Protein AF-S4PMJ7-F1 (afdb_monomer_lite)

Foldseek 3Di:
DVVPDDDDPVRVVVVVCCLVVVQCCVQVHPDDPVVVVVSVVVVVVVVVVVCVVPDDPVVVVVVVVVD

InterPro domains:
  IPR001108 Peptidase A22A, presenilin [PF01080] (2-67)
  IPR001108 Peptidase A22A, presenilin [PTHR10202] (2-67)

pLDDT: mean 89.57, std 6.01, range [61.0, 95.88]

Organism: NCBI:txid116150

Radius of gyration: 16.27 Å; chains: 1; bounding box: 35×32×39 Å

Structure (mmCIF, N/CA/C/O backbone):
data_AF-S4PMJ7-F1
#
_entry.id   AF-S4PMJ7-F1
#
loop_
_atom_site.group_PDB
_atom_site.id
_atom_site.type_symbol
_atom_site.label_atom_id
_atom_site.label_alt_id
_atom_site.label_comp_id
_atom_site.label_asym_id
_atom_site.label_entity_id
_atom_site.label_seq_id
_atom_site.pdbx_PDB_ins_code
_atom_site.Cartn_x
_atom_site.Cartn_y
_atom_site.Cartn_z
_atom_site.occupancy
_atom_site.B_iso_or_equiv
_atom_site.auth_seq_id
_atom_site.auth_comp_id
_atom_site.auth_asym_id
_atom_site.auth_atom_id
_atom_site.pdbx_PDB_model_num
ATOM 1 N N . ARG A 1 1 ? 5.499 -16.742 4.588 1.00 61.00 1 ARG A N 1
ATOM 2 C CA . ARG A 1 1 ? 5.928 -17.970 5.309 1.00 61.00 1 ARG A CA 1
ATOM 3 C C . ARG A 1 1 ? 4.889 -19.091 5.266 1.00 61.00 1 ARG A C 1
ATOM 5 O O . ARG A 1 1 ? 5.306 -20.232 5.221 1.00 61.00 1 ARG A O 1
ATOM 12 N N . ALA A 1 2 ? 3.583 -18.794 5.223 1.00 71.50 2 ALA A N 1
ATOM 13 C CA . ALA A 1 2 ? 2.523 -19.813 5.212 1.00 71.50 2 ALA A CA 1
ATOM 14 C C . ALA A 1 2 ? 2.659 -20.897 4.116 1.00 71.50 2 ALA A C 1
ATOM 16 O O . ALA A 1 2 ? 2.366 -22.051 4.386 1.00 71.50 2 ALA A O 1
ATOM 17 N N . TYR A 1 3 ? 3.157 -20.548 2.923 1.00 73.88 3 TYR A N 1
ATOM 18 C CA . TYR A 1 3 ? 3.301 -21.496 1.805 1.00 73.88 3 TYR A CA 1
ATOM 19 C C . TYR A 1 3 ? 4.693 -22.136 1.668 1.00 73.88 3 TYR A C 1
ATOM 21 O O . TYR A 1 3 ? 4.891 -22.944 0.775 1.00 73.88 3 TYR A O 1
ATOM 29 N N . ASN A 1 4 ? 5.658 -21.780 2.525 1.00 78.38 4 ASN A N 1
ATOM 30 C CA . ASN A 1 4 ? 7.040 -22.296 2.525 1.00 78.38 4 ASN A CA 1
ATOM 31 C C . ASN A 1 4 ? 7.752 -22.391 1.148 1.00 78.38 4 ASN A C 1
ATOM 33 O O . ASN A 1 4 ? 8.646 -23.212 0.966 1.00 78.38 4 ASN A O 1
ATOM 37 N N . ILE A 1 5 ? 7.368 -21.555 0.179 1.00 81.75 5 ILE A N 1
ATOM 38 C CA . ILE A 1 5 ? 8.015 -21.488 -1.137 1.00 81.75 5 ILE A CA 1
ATOM 39 C C . ILE A 1 5 ? 9.296 -20.65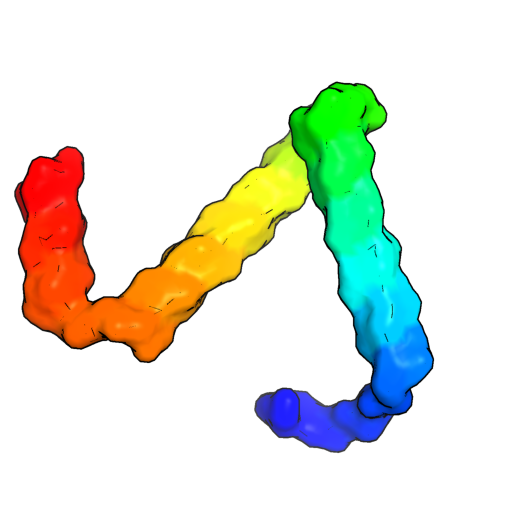1 -0.999 1.00 81.75 5 ILE A C 1
ATOM 41 O O . ILE A 1 5 ? 9.208 -19.522 -0.496 1.00 81.75 5 ILE A O 1
ATOM 45 N N . PRO A 1 6 ? 10.470 -21.156 -1.424 1.00 81.31 6 PRO A N 1
ATOM 46 C CA . PRO A 1 6 ? 11.685 -20.356 -1.461 1.00 81.31 6 PRO A CA 1
ATOM 47 C C . PRO A 1 6 ? 11.529 -19.272 -2.531 1.00 81.31 6 PRO A C 1
ATOM 49 O O . PRO A 1 6 ? 11.261 -19.566 -3.693 1.00 81.31 6 PRO A O 1
ATOM 52 N N . MET A 1 7 ? 11.656 -18.011 -2.127 1.00 81.25 7 MET A N 1
ATOM 53 C CA . MET A 1 7 ? 11.570 -16.866 -3.027 1.00 81.25 7 MET A CA 1
ATOM 54 C C . MET A 1 7 ? 12.776 -15.959 -2.794 1.00 81.25 7 MET A C 1
ATOM 56 O O . MET A 1 7 ? 13.016 -15.530 -1.664 1.00 81.25 7 MET A O 1
ATOM 60 N N . ASP A 1 8 ? 13.526 -15.675 -3.858 1.00 89.81 8 ASP A N 1
ATOM 61 C CA . ASP A 1 8 ? 14.746 -14.873 -3.788 1.00 89.81 8 ASP A CA 1
ATOM 62 C C . ASP A 1 8 ? 14.432 -13.382 -3.625 1.00 89.81 8 ASP A C 1
ATOM 64 O O . ASP A 1 8 ? 13.476 -12.865 -4.213 1.00 89.81 8 ASP A O 1
ATOM 68 N N . TYR A 1 9 ? 15.288 -12.650 -2.906 1.00 87.62 9 TYR A N 1
ATOM 69 C CA . TYR A 1 9 ? 15.127 -11.204 -2.691 1.00 87.62 9 TYR A CA 1
ATOM 70 C C . TYR A 1 9 ? 15.026 -10.396 -3.990 1.00 87.62 9 TYR A C 1
ATOM 72 O O . TYR A 1 9 ? 14.291 -9.414 -4.038 1.00 87.62 9 TYR A O 1
ATOM 80 N N . ILE A 1 10 ? 15.715 -10.822 -5.053 1.00 91.81 10 ILE A N 1
ATOM 81 C CA . ILE A 1 10 ? 15.667 -10.164 -6.368 1.00 91.81 10 ILE A CA 1
ATOM 82 C C . ILE A 1 10 ? 14.262 -10.278 -6.970 1.00 91.81 10 ILE A C 1
ATOM 84 O O . ILE A 1 10 ? 13.708 -9.289 -7.449 1.00 91.81 10 ILE A O 1
ATOM 88 N N . THR A 1 11 ? 13.660 -11.468 -6.899 1.00 89.44 11 THR A N 1
ATOM 89 C CA . THR A 1 11 ? 12.304 -11.699 -7.416 1.00 89.44 11 THR A CA 1
ATOM 90 C C . THR A 1 11 ? 11.265 -10.918 -6.614 1.00 89.44 11 THR A C 1
ATOM 92 O O . THR A 1 11 ? 10.420 -10.245 -7.201 1.00 89.44 11 THR A O 1
ATOM 95 N N . LEU A 1 12 ? 11.391 -10.905 -5.281 1.00 90.75 12 LEU A N 1
ATOM 96 C CA . LEU A 1 12 ? 10.556 -10.096 -4.392 1.00 90.75 12 LEU A CA 1
ATOM 97 C C . LEU A 1 12 ? 10.657 -8.607 -4.720 1.00 90.75 12 LEU A C 1
ATOM 99 O O . LEU A 1 12 ? 9.635 -7.942 -4.870 1.00 90.75 12 LEU A O 1
ATOM 103 N N . PHE A 1 13 ? 11.877 -8.088 -4.856 1.00 94.69 13 PHE A N 1
ATOM 104 C CA . PHE A 1 13 ? 12.107 -6.687 -5.185 1.00 94.69 13 PHE A CA 1
ATOM 105 C C . PHE A 1 13 ? 11.467 -6.319 -6.524 1.00 94.69 13 PHE A C 1
ATOM 107 O O . PHE A 1 13 ? 10.761 -5.318 -6.603 1.00 94.69 13 PHE A O 1
ATOM 114 N N . PHE A 1 14 ? 11.641 -7.149 -7.555 1.00 94.88 14 PHE A N 1
ATOM 115 C CA . PHE A 1 14 ? 11.049 -6.898 -8.865 1.00 94.88 14 PHE A CA 1
ATOM 116 C C . PHE A 1 14 ? 9.514 -6.887 -8.814 1.00 94.88 14 PHE A C 1
ATOM 118 O O . PHE A 1 14 ? 8.890 -5.984 -9.370 1.00 94.88 14 PHE A O 1
ATOM 125 N N . VAL A 1 15 ? 8.891 -7.840 -8.114 1.00 93.94 15 VAL A N 1
ATOM 126 C CA . VAL A 1 15 ? 7.427 -7.886 -7.955 1.00 93.94 15 VAL A CA 1
ATOM 127 C C . VAL A 1 15 ? 6.918 -6.661 -7.197 1.00 93.94 15 VAL A C 1
ATOM 129 O O . VAL A 1 15 ? 5.987 -6.000 -7.656 1.00 93.94 15 VAL A O 1
ATOM 132 N N . MET A 1 16 ? 7.553 -6.314 -6.075 1.00 93.50 16 MET A N 1
ATOM 133 C CA . MET A 1 16 ? 7.171 -5.150 -5.271 1.00 93.50 16 MET A CA 1
ATOM 134 C C . MET A 1 16 ? 7.362 -3.839 -6.033 1.00 93.50 16 MET A C 1
ATOM 136 O O . MET A 1 16 ? 6.512 -2.956 -5.948 1.00 93.50 16 MET A O 1
ATOM 140 N N . TRP A 1 17 ? 8.438 -3.723 -6.812 1.00 94.56 17 TRP A N 1
ATOM 141 C CA . TRP A 1 17 ? 8.698 -2.565 -7.658 1.00 94.56 17 TRP A CA 1
ATOM 142 C C . TRP A 1 17 ? 7.618 -2.394 -8.727 1.00 94.56 17 TRP A C 1
ATOM 144 O O . TRP A 1 17 ? 7.036 -1.316 -8.836 1.00 94.56 17 TRP A O 1
ATOM 154 N N . ASN A 1 18 ? 7.291 -3.459 -9.467 1.00 93.38 18 ASN A N 1
ATOM 155 C CA . ASN A 1 18 ? 6.222 -3.419 -10.466 1.00 93.38 18 ASN A CA 1
ATOM 156 C C . ASN A 1 18 ? 4.881 -3.058 -9.824 1.00 93.38 18 ASN A C 1
ATOM 158 O O . ASN A 1 18 ? 4.174 -2.195 -10.334 1.00 93.38 18 ASN A O 1
ATOM 162 N N . PHE A 1 19 ? 4.553 -3.665 -8.683 1.00 93.31 19 PHE A N 1
ATOM 163 C CA . PHE A 1 19 ? 3.315 -3.373 -7.972 1.00 93.31 19 PHE A CA 1
ATOM 164 C C . PHE A 1 19 ? 3.239 -1.908 -7.509 1.00 93.31 19 PHE A C 1
ATOM 166 O O . PHE A 1 19 ? 2.234 -1.241 -7.755 1.00 93.31 19 PHE A O 1
ATOM 173 N N . GLY A 1 20 ? 4.304 -1.394 -6.887 1.00 92.44 20 GLY A N 1
ATOM 174 C CA . GLY A 1 20 ? 4.362 -0.034 -6.348 1.00 92.44 20 GLY A CA 1
ATOM 175 C C . GLY A 1 20 ? 4.373 1.045 -7.429 1.00 92.44 20 GLY A C 1
ATOM 176 O O . GLY A 1 20 ? 3.569 1.974 -7.375 1.00 92.44 20 GLY A O 1
ATOM 177 N N . VAL A 1 21 ? 5.234 0.912 -8.442 1.00 94.56 21 VAL A N 1
ATOM 178 C CA . VAL A 1 21 ? 5.326 1.888 -9.540 1.00 94.56 21 VAL A CA 1
ATOM 179 C C . VAL A 1 21 ? 4.027 1.930 -10.339 1.00 94.56 21 VAL A C 1
ATOM 181 O O . VAL A 1 21 ? 3.514 3.017 -10.600 1.00 94.56 21 VAL A O 1
ATOM 184 N N . MET A 1 22 ? 3.445 0.773 -10.667 1.00 92.62 22 MET A N 1
ATOM 185 C CA . MET A 1 22 ? 2.160 0.733 -11.371 1.00 92.62 22 MET A CA 1
ATOM 186 C C . MET A 1 22 ? 1.033 1.342 -10.534 1.00 92.62 22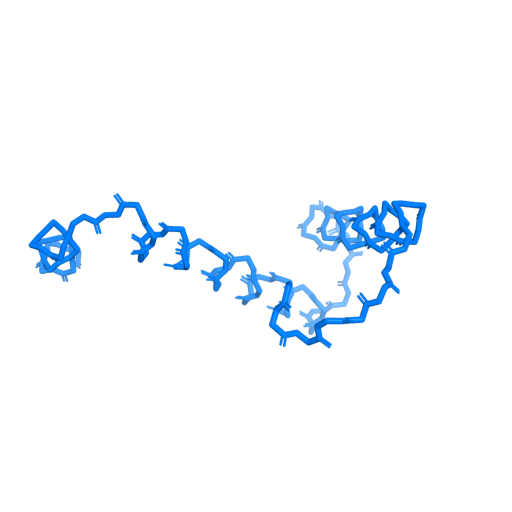 MET A C 1
ATOM 188 O O . MET A 1 22 ? 0.236 2.108 -11.071 1.00 92.62 22 MET A O 1
ATOM 192 N N . GLY A 1 23 ? 0.997 1.092 -9.221 1.00 90.62 23 GLY A N 1
ATOM 193 C CA . GLY A 1 23 ? 0.034 1.734 -8.323 1.00 90.62 23 GLY A CA 1
ATOM 194 C C . GLY A 1 23 ? 0.152 3.263 -8.330 1.00 90.62 23 GLY A C 1
ATOM 195 O O . GLY A 1 23 ? -0.855 3.960 -8.457 1.00 90.62 23 GLY A O 1
ATOM 196 N N . MET A 1 24 ? 1.379 3.796 -8.282 1.00 93.12 24 MET A N 1
ATOM 197 C CA . MET A 1 24 ? 1.619 5.242 -8.350 1.00 93.12 24 MET A CA 1
ATOM 198 C C . MET A 1 24 ? 1.147 5.844 -9.678 1.00 93.12 24 MET A C 1
ATOM 200 O O . MET A 1 24 ? 0.466 6.869 -9.663 1.00 93.12 24 MET A O 1
ATOM 204 N N . ILE A 1 25 ? 1.450 5.192 -10.806 1.00 91.75 25 ILE A N 1
ATOM 205 C CA . ILE A 1 25 ? 1.062 5.651 -12.150 1.00 91.75 25 ILE A CA 1
ATOM 206 C C . ILE A 1 25 ? -0.461 5.636 -12.320 1.00 91.75 25 ILE A C 1
ATOM 208 O O . ILE A 1 25 ? -1.039 6.609 -12.799 1.00 91.75 25 ILE A O 1
ATOM 212 N N . VAL A 1 26 ? -1.124 4.549 -11.923 1.00 90.50 26 VAL A N 1
ATOM 213 C CA . VAL A 1 26 ? -2.566 4.371 -12.140 1.00 90.50 26 VAL A CA 1
ATOM 214 C C . VAL A 1 26 ? -3.395 5.323 -11.272 1.00 90.50 26 VAL A C 1
ATOM 216 O O . VAL A 1 26 ? -4.433 5.794 -11.728 1.00 90.50 26 VAL A O 1
ATOM 219 N N . ILE A 1 27 ? -2.950 5.623 -10.046 1.00 90.06 27 ILE A N 1
ATOM 220 C CA . ILE A 1 27 ? -3.683 6.504 -9.123 1.00 90.06 27 ILE A CA 1
ATOM 221 C C . ILE A 1 27 ? -3.429 7.986 -9.422 1.00 90.06 27 ILE A C 1
ATOM 223 O O . ILE A 1 27 ? -4.372 8.773 -9.385 1.00 90.06 27 ILE A O 1
ATOM 227 N N . HIS A 1 28 ? -2.181 8.379 -9.700 1.00 89.25 28 HIS A N 1
ATOM 228 C CA . HIS A 1 28 ? -1.807 9.796 -9.821 1.00 89.25 28 HIS A CA 1
ATOM 229 C C . HIS A 1 28 ? -1.748 10.308 -11.264 1.00 89.25 28 HIS A C 1
ATOM 231 O O . HIS A 1 28 ? -1.712 11.519 -11.471 1.00 89.25 28 HIS A O 1
ATOM 237 N N . TRP A 1 29 ? -1.720 9.419 -12.261 1.00 87.94 29 TRP A N 1
ATOM 238 C CA . TRP A 1 29 ? -1.717 9.795 -13.676 1.00 87.94 29 TRP A CA 1
ATOM 239 C C . TRP A 1 29 ? -2.986 9.292 -14.378 1.00 87.94 29 TRP A C 1
ATOM 241 O O . TRP A 1 29 ?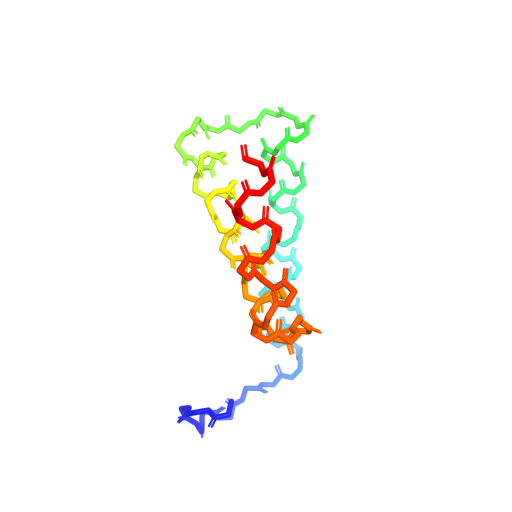 -4.101 9.581 -13.953 1.00 87.94 29 TRP A O 1
ATOM 251 N N . LYS A 1 30 ? -2.835 8.571 -15.491 1.00 81.19 30 LYS A N 1
ATOM 252 C CA . LYS A 1 30 ? -3.911 7.990 -16.290 1.00 81.19 30 LYS A CA 1
ATOM 253 C C . LYS A 1 30 ? -3.698 6.492 -16.345 1.00 81.19 30 LYS A C 1
ATOM 255 O O . LYS A 1 30 ? -2.727 6.024 -16.934 1.00 81.19 30 LYS A O 1
ATOM 260 N N . GLY A 1 31 ? -4.649 5.764 -15.786 1.00 82.50 31 GLY A N 1
ATOM 261 C CA . GLY A 1 31 ? -4.775 4.325 -15.937 1.00 82.50 31 GLY A CA 1
ATOM 262 C C . GLY A 1 31 ? -6.196 3.941 -16.351 1.00 82.50 31 GLY A C 1
ATOM 263 O O . GLY A 1 31 ? -7.107 4.771 -16.322 1.00 82.50 31 GLY A O 1
ATOM 264 N N . PRO A 1 32 ? -6.406 2.683 -16.758 1.00 90.12 32 PRO A N 1
ATOM 265 C CA . PRO A 1 32 ? -7.742 2.158 -16.986 1.00 90.12 32 PRO A CA 1
ATOM 266 C C . PRO A 1 32 ? -8.525 2.095 -15.666 1.00 90.12 32 PRO A C 1
ATOM 268 O O . PRO A 1 32 ? -7.992 1.685 -14.633 1.00 90.12 32 PRO A O 1
ATOM 271 N N . LEU A 1 33 ? -9.809 2.460 -15.718 1.00 89.31 33 LEU A N 1
ATOM 272 C CA . LEU A 1 33 ? -10.670 2.630 -14.540 1.00 89.31 33 LEU A CA 1
ATOM 273 C C . LEU A 1 33 ? -10.748 1.371 -13.661 1.00 89.31 33 LEU A C 1
ATOM 275 O O . LEU A 1 33 ? -10.655 1.464 -12.440 1.00 89.31 33 LEU A O 1
ATOM 279 N N . LEU A 1 34 ? -10.833 0.188 -14.277 1.00 92.44 34 LEU A N 1
ATOM 280 C CA . LEU A 1 34 ? -10.874 -1.086 -13.553 1.00 92.44 34 LEU A CA 1
ATOM 281 C C . LEU A 1 34 ? -9.579 -1.354 -12.769 1.00 92.44 34 LEU A C 1
ATOM 283 O O . LEU A 1 34 ? -9.622 -1.821 -11.633 1.00 92.44 34 LEU A O 1
ATOM 287 N N . LEU A 1 35 ? -8.423 -1.040 -13.362 1.00 90.50 35 LEU A N 1
ATOM 288 C CA . LEU A 1 35 ? -7.129 -1.251 -12.714 1.00 90.50 35 LEU A CA 1
ATOM 289 C C . LEU A 1 35 ? -6.969 -0.295 -11.533 1.00 90.50 35 LEU A C 1
ATOM 291 O O . LEU A 1 35 ? -6.539 -0.710 -10.463 1.00 90.50 35 LEU A O 1
ATOM 295 N N . GLN A 1 36 ? -7.388 0.961 -11.695 1.00 91.62 36 GLN A N 1
ATOM 296 C CA . GLN A 1 36 ? -7.386 1.932 -10.605 1.00 91.62 36 GLN A CA 1
ATOM 297 C C . GLN A 1 36 ? -8.263 1.478 -9.439 1.00 91.62 36 GLN A C 1
ATOM 299 O O . GLN A 1 36 ? -7.815 1.501 -8.295 1.00 91.62 36 GLN A O 1
ATOM 304 N N . GLN A 1 37 ? -9.473 0.995 -9.720 1.00 92.75 37 GLN A N 1
ATOM 305 C CA . GLN A 1 37 ? -10.361 0.448 -8.695 1.00 92.75 37 GLN A CA 1
ATOM 306 C C . GLN A 1 37 ? -9.751 -0.767 -7.989 1.00 92.75 37 GLN A C 1
ATOM 308 O O . GLN A 1 37 ? -9.784 -0.830 -6.762 1.00 92.75 37 GLN A O 1
ATOM 313 N N . ALA A 1 38 ? -9.133 -1.692 -8.728 1.00 94.81 38 ALA A N 1
ATOM 314 C CA . ALA A 1 38 ? -8.454 -2.842 -8.139 1.00 94.81 38 ALA A CA 1
ATOM 315 C C . ALA A 1 38 ? -7.323 -2.417 -7.183 1.00 94.81 38 ALA A C 1
ATOM 317 O O . ALA A 1 38 ? -7.232 -2.938 -6.070 1.00 94.81 38 ALA A O 1
ATOM 318 N N . TYR A 1 39 ? -6.511 -1.426 -7.570 1.00 94.31 39 TYR A N 1
ATOM 319 C CA . TYR A 1 39 ? -5.460 -0.875 -6.707 1.00 94.31 39 TYR A CA 1
ATOM 320 C C . TYR A 1 39 ? -6.023 -0.202 -5.449 1.00 94.31 39 TYR A C 1
ATOM 322 O O . TYR A 1 39 ? -5.489 -0.414 -4.361 1.00 94.31 39 TYR A O 1
ATOM 330 N N . LEU A 1 40 ? -7.113 0.560 -5.562 1.00 93.38 40 LEU A N 1
ATOM 331 C CA . LEU A 1 40 ? -7.752 1.201 -4.408 1.00 93.38 40 LEU A CA 1
ATOM 332 C C . LEU A 1 40 ? -8.328 0.175 -3.422 1.00 93.38 40 LEU A C 1
ATOM 334 O O . LEU A 1 40 ? -8.112 0.309 -2.218 1.00 93.38 40 LEU A O 1
ATOM 338 N N . ILE A 1 41 ? -8.997 -0.873 -3.915 1.00 95.50 41 ILE A N 1
ATOM 339 C CA . ILE A 1 41 ? -9.509 -1.969 -3.074 1.00 95.50 41 ILE A CA 1
ATOM 340 C C . ILE A 1 41 ? -8.352 -2.672 -2.359 1.00 95.50 41 ILE A C 1
ATOM 342 O O . ILE A 1 41 ? -8.432 -2.942 -1.161 1.00 95.50 41 ILE A O 1
ATOM 346 N N . PHE A 1 42 ? -7.253 -2.933 -3.069 1.00 94.94 42 PHE A N 1
ATOM 347 C CA . PHE A 1 42 ? -6.084 -3.579 -2.483 1.00 94.94 42 PHE A CA 1
ATOM 348 C C . PHE A 1 42 ? -5.444 -2.734 -1.373 1.00 94.94 42 PHE A C 1
ATOM 350 O O . PHE A 1 42 ? -5.150 -3.254 -0.298 1.00 94.94 42 PHE A O 1
ATOM 357 N N . ILE A 1 43 ? -5.269 -1.425 -1.589 1.00 93.94 43 ILE A N 1
ATOM 358 C CA . ILE A 1 43 ? -4.720 -0.512 -0.573 1.00 93.94 43 ILE A CA 1
ATOM 359 C C . ILE A 1 43 ? -5.662 -0.409 0.635 1.00 93.94 43 ILE A C 1
ATOM 361 O O . ILE A 1 43 ? -5.194 -0.448 1.772 1.00 93.94 43 ILE A O 1
ATOM 365 N N . ALA A 1 44 ? -6.979 -0.348 0.418 1.00 94.75 44 ALA A N 1
ATOM 366 C CA . ALA A 1 44 ? -7.960 -0.356 1.503 1.00 94.75 44 ALA A CA 1
ATOM 36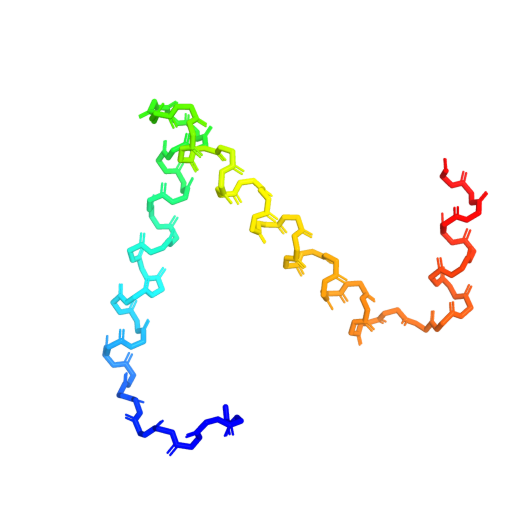7 C C . ALA A 1 44 ? -7.872 -1.640 2.347 1.00 94.75 44 ALA A C 1
ATOM 369 O O . ALA A 1 44 ? -7.875 -1.573 3.577 1.00 94.75 44 ALA A O 1
ATOM 370 N N . ALA A 1 45 ? -7.713 -2.802 1.706 1.00 95.88 45 ALA A N 1
ATOM 371 C CA . ALA A 1 45 ? -7.519 -4.071 2.401 1.00 95.88 45 ALA A CA 1
ATOM 372 C C . ALA A 1 45 ? -6.211 -4.095 3.210 1.00 95.88 45 ALA A C 1
ATOM 374 O O . ALA A 1 45 ? -6.209 -4.544 4.356 1.00 95.88 45 ALA A O 1
ATOM 375 N N . LEU A 1 46 ? -5.108 -3.569 2.662 1.00 94.31 46 LEU A N 1
ATOM 376 C CA . LEU A 1 46 ? -3.849 -3.435 3.401 1.00 94.31 46 LEU A CA 1
ATOM 377 C C . LEU A 1 46 ? -4.005 -2.541 4.637 1.00 94.31 46 LEU A C 1
ATOM 379 O O . LEU A 1 46 ? -3.555 -2.922 5.715 1.00 94.31 46 LEU A O 1
ATOM 383 N N . MET A 1 47 ? -4.675 -1.393 4.512 1.00 93.19 47 MET A N 1
ATOM 384 C CA . MET A 1 47 ? -4.946 -0.504 5.648 1.00 93.19 47 MET A CA 1
ATOM 385 C C . MET A 1 47 ? -5.818 -1.178 6.713 1.00 93.19 47 MET A C 1
ATOM 387 O O . MET A 1 47 ? -5.524 -1.070 7.902 1.00 93.19 47 MET A O 1
ATOM 391 N N . ALA A 1 48 ? -6.837 -1.937 6.305 1.00 93.25 48 ALA A N 1
ATOM 392 C CA . ALA A 1 48 ? -7.656 -2.716 7.230 1.00 93.25 48 ALA A CA 1
ATOM 393 C C . ALA A 1 48 ? -6.828 -3.780 7.973 1.00 93.25 48 ALA A C 1
ATOM 395 O O . ALA A 1 48 ? -6.960 -3.929 9.187 1.00 93.25 48 ALA A O 1
ATOM 396 N N . LEU A 1 49 ? -5.921 -4.480 7.283 1.00 92.94 49 LEU A N 1
ATOM 397 C CA . LEU A 1 49 ? -5.009 -5.439 7.916 1.00 92.94 49 LEU A CA 1
ATOM 398 C C . LEU A 1 49 ? -4.063 -4.768 8.917 1.00 92.94 49 LEU A C 1
ATOM 400 O O . LEU A 1 49 ? -3.798 -5.335 9.976 1.00 92.94 49 LEU A O 1
ATOM 404 N N . VAL A 1 50 ? -3.574 -3.563 8.613 1.00 91.62 50 VAL A N 1
ATOM 405 C CA . VAL A 1 50 ? -2.773 -2.755 9.546 1.00 91.62 50 VAL A CA 1
ATOM 406 C C . VAL A 1 50 ? -3.599 -2.422 10.787 1.00 91.62 50 VAL A C 1
ATOM 408 O O . VAL A 1 50 ? -3.127 -2.637 11.902 1.00 91.62 50 VAL A O 1
ATOM 411 N N . PHE A 1 51 ? -4.848 -1.985 10.626 1.00 87.69 51 PHE A N 1
ATOM 412 C CA . PHE A 1 51 ? -5.733 -1.728 11.762 1.00 87.69 51 PHE A CA 1
ATOM 413 C C . PHE A 1 51 ? -5.952 -2.969 12.624 1.00 87.69 51 PHE A C 1
ATOM 415 O O . PHE A 1 51 ? -5.744 -2.897 13.830 1.00 87.69 51 PHE A O 1
ATOM 422 N N . ILE A 1 52 ? -6.253 -4.119 12.021 1.00 89.94 52 ILE A N 1
ATOM 423 C CA . ILE A 1 52 ? -6.418 -5.384 12.755 1.00 89.94 52 ILE A CA 1
ATOM 424 C C . ILE A 1 52 ? -5.124 -5.785 13.477 1.00 89.94 52 ILE A C 1
ATOM 426 O O . ILE A 1 52 ? -5.165 -6.353 14.565 1.00 89.94 52 ILE A O 1
ATOM 430 N N . LYS A 1 53 ? -3.955 -5.515 12.885 1.00 89.56 53 LYS A N 1
ATOM 431 C CA . LYS A 1 53 ? -2.675 -5.932 13.463 1.00 89.56 53 LYS A CA 1
ATOM 432 C C . LYS A 1 53 ? -2.225 -5.065 14.639 1.00 89.56 53 LYS A C 1
ATOM 434 O O . LYS A 1 53 ? -1.563 -5.596 15.533 1.00 89.56 53 LYS A O 1
ATOM 439 N N . TYR A 1 54 ? -2.511 -3.763 14.613 1.00 88.62 54 TYR A N 1
ATOM 440 C CA . TYR A 1 54 ? -1.945 -2.800 15.564 1.00 88.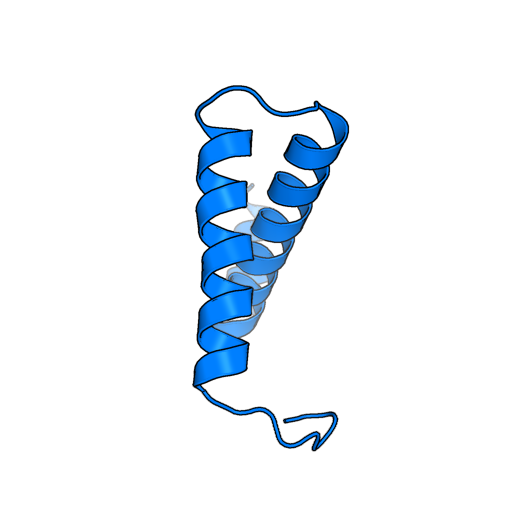62 54 TYR A CA 1
ATOM 441 C C . TYR A 1 54 ? -2.947 -2.226 16.577 1.00 88.62 54 TYR A C 1
ATOM 443 O O . TYR A 1 54 ? -2.501 -1.710 17.601 1.00 88.62 54 TYR A O 1
ATOM 451 N N . LEU A 1 55 ? -4.264 -2.302 16.344 1.00 88.62 55 LEU A N 1
ATOM 452 C CA . LEU A 1 55 ? -5.267 -1.821 17.302 1.00 88.62 55 LEU A CA 1
ATOM 453 C C . LEU A 1 55 ? -5.714 -2.941 18.258 1.00 88.62 55 LEU A C 1
ATOM 455 O O . LEU A 1 55 ? -6.043 -4.037 17.808 1.00 88.62 55 LEU A O 1
ATOM 459 N N . PRO A 1 56 ? -5.771 -2.669 19.572 1.00 88.38 56 PRO A N 1
ATOM 460 C CA . PRO A 1 56 ? -6.508 -3.505 20.515 1.00 88.38 56 PRO A CA 1
ATOM 461 C C . PRO A 1 56 ? -7.998 -3.608 20.154 1.00 88.38 56 PRO A C 1
ATOM 463 O O . PRO A 1 56 ? -8.592 -2.645 19.680 1.00 88.38 56 PRO A O 1
ATOM 466 N N . GLU A 1 57 ? -8.638 -4.738 20.465 1.00 86.44 57 GLU A N 1
ATOM 467 C CA . GLU A 1 57 ? -10.040 -4.984 20.084 1.00 86.44 57 GLU A CA 1
ATOM 468 C C . GLU A 1 57 ? -10.982 -3.864 20.544 1.00 86.44 57 GLU A C 1
ATOM 470 O O . GLU A 1 57 ? -11.766 -3.344 19.753 1.00 86.44 57 GLU A O 1
ATOM 475 N N . TRP A 1 58 ? -10.871 -3.434 21.804 1.00 90.06 58 TRP A N 1
ATOM 476 C CA . TRP A 1 58 ? -11.737 -2.388 22.351 1.00 90.06 58 TRP A CA 1
ATOM 477 C C . TRP A 1 58 ? -11.594 -1.051 21.612 1.00 90.06 58 TRP A C 1
ATOM 479 O O . TRP A 1 58 ? -12.594 -0.376 21.375 1.00 90.06 58 TRP A O 1
ATOM 489 N N . THR A 1 59 ? -10.378 -0.679 21.193 1.00 87.69 59 THR A N 1
ATOM 490 C CA . THR A 1 59 ? -10.177 0.561 20.432 1.00 87.69 59 THR A CA 1
ATOM 491 C C . THR A 1 59 ? -10.691 0.424 19.003 1.00 87.69 59 THR A C 1
ATOM 493 O O . THR A 1 59 ? -11.239 1.390 18.481 1.00 87.69 59 THR A O 1
ATOM 496 N N . THR A 1 60 ? -10.604 -0.759 18.385 1.00 88.56 60 THR A N 1
ATOM 497 C CA . THR A 1 60 ? -11.254 -1.026 17.093 1.00 88.56 60 THR A CA 1
ATOM 498 C C . THR A 1 60 ? -12.767 -0.842 17.192 1.00 88.56 60 THR A C 1
ATOM 500 O O . THR A 1 60 ? -13.333 -0.090 16.405 1.00 88.56 60 THR A O 1
ATOM 503 N N . TRP A 1 61 ? -13.423 -1.456 18.182 1.00 90.50 61 TRP A N 1
ATOM 504 C CA . TRP A 1 61 ? -14.868 -1.308 18.390 1.00 90.50 61 TRP A CA 1
ATOM 505 C C . TRP A 1 61 ? -15.273 0.136 18.697 1.00 90.50 61 TRP A C 1
ATOM 507 O O . TRP A 1 61 ? -16.266 0.614 18.156 1.00 90.50 61 TRP A O 1
ATOM 517 N N . ALA A 1 62 ? -14.494 0.852 19.512 1.00 91.62 62 ALA A N 1
ATOM 518 C CA . ALA A 1 62 ? -14.749 2.260 19.802 1.00 91.62 62 ALA A CA 1
ATOM 519 C C . ALA A 1 62 ? -14.666 3.129 18.537 1.00 91.62 62 ALA A C 1
ATOM 521 O O . ALA A 1 62 ? -15.553 3.940 18.297 1.00 91.62 62 ALA A O 1
ATOM 522 N N . VAL A 1 63 ? -13.645 2.934 17.697 1.00 88.75 63 VAL A N 1
ATOM 523 C CA . VAL A 1 63 ? -13.502 3.671 16.430 1.00 88.75 63 VAL A CA 1
ATOM 524 C C . VAL A 1 63 ? -14.653 3.356 15.471 1.00 88.75 63 VAL A C 1
ATOM 526 O O . VAL A 1 63 ? -15.197 4.277 14.872 1.00 88.75 63 VAL A O 1
ATOM 529 N N . LEU A 1 64 ? -15.065 2.088 15.372 1.00 90.12 64 LEU A N 1
ATOM 530 C CA . LEU A 1 64 ? -16.210 1.674 14.552 1.00 90.12 64 LEU A CA 1
ATOM 531 C C . LEU A 1 64 ? -17.550 2.239 15.041 1.00 90.12 64 LEU A C 1
ATOM 533 O O . LEU A 1 64 ? -18.469 2.358 14.246 1.00 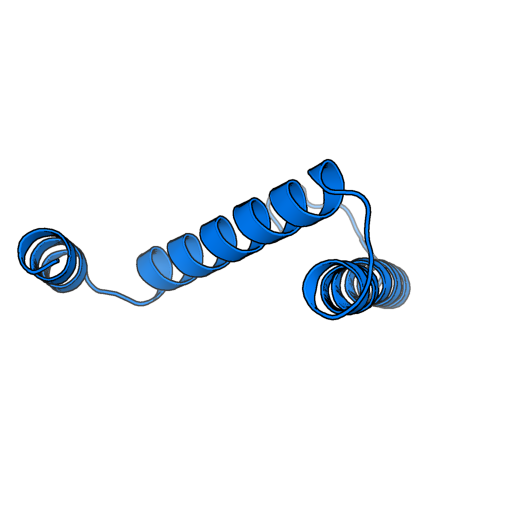90.12 64 LEU A O 1
ATOM 537 N N . ALA A 1 65 ? -17.687 2.532 16.335 1.00 92.12 65 ALA A N 1
ATOM 538 C CA . ALA A 1 65 ? -18.910 3.101 16.897 1.00 92.12 65 ALA A CA 1
ATOM 539 C C . ALA A 1 65 ? -18.979 4.632 16.763 1.00 92.12 65 ALA A C 1
ATOM 541 O O . ALA A 1 65 ? -20.068 5.200 16.805 1.00 92.12 65 ALA A O 1
ATOM 542 N N . VAL A 1 66 ? -17.824 5.299 16.678 1.00 93.69 66 VAL A N 1
ATOM 543 C CA . VAL A 1 66 ? -17.720 6.766 16.600 1.00 93.69 66 VAL A CA 1
ATOM 544 C C . VAL A 1 66 ? -17.871 7.280 15.166 1.00 93.69 66 VAL A C 1
ATOM 546 O O . VAL A 1 66 ? -18.372 8.388 14.978 1.00 93.69 66 VAL A O 1
ATOM 549 N N . ILE A 1 67 ? -17.398 6.511 14.183 1.00 86.00 67 ILE A N 1
ATOM 550 C CA . ILE A 1 67 ? -17.487 6.821 12.746 1.00 86.00 67 ILE A CA 1
ATOM 551 C C . ILE A 1 67 ? -18.790 6.257 12.185 1.00 86.00 67 ILE A C 1
ATOM 553 O O . ILE A 1 67 ? -19.465 7.002 11.440 1.00 86.00 67 ILE A O 1
#

Sequence (67 aa):
RAYNIPMDYITLFFVMWNFGVMGMIVIHWKGPLLLQQAYLIFIAALMALVFIKYLPEWTTWAVLAVI

Secondary structure (DSSP, 8-state):
-TT-----HHHHHHHHHHHHHHHHHHHHS---HHHHHHHHHHHHHHHHHHHHHHS-HHHHHHHHHH-